Protein AF-A0A7W6L7Y4-F1 (afdb_monomer)

pLDDT: mean 80.49, std 16.91, range [39.72, 95.88]

Solvent-accessible surface area (backbone atoms only — not comparable to full-atom values): 6975 Å² total; per-residue (Å²): 139,82,92,82,88,84,83,82,82,84,69,80,82,70,73,82,77,49,74,67,56,54,52,53,54,50,48,66,69,71,49,64,58,72,61,53,41,62,69,44,52,75,63,50,64,70,77,72,64,65,81,90,62,80,83,75,78,57,66,62,33,54,52,41,47,51,49,51,24,67,75,69,74,41,52,50,64,56,44,30,54,45,44,72,75,32,67,66,54,23,49,72,32,70,41,64,90,48,95,67,77,68,45,42,78,67,74,51,133

Sequence (109 aa):
MAPWINSRWAWPHCPKKTRKEVFLEEMNQIVPWAALVALLAPFARGAHQALGGRPPFPIETMLRIHCLQLWWNLSDPAMEEELHERPLYRRFAGLDGAARIPDETTILP

Radius of gyration: 20.05 Å; Cα contacts (8 Å, |Δi|>4): 61; chains: 1; bounding box: 57×47×56 Å

Structure (mmCIF, N/CA/C/O backbone):
data_AF-A0A7W6L7Y4-F1
#
_entry.id   AF-A0A7W6L7Y4-F1
#
loop_
_atom_site.group_PDB
_atom_site.id
_atom_site.type_symbol
_atom_site.label_atom_id
_atom_site.label_alt_id
_atom_site.label_comp_id
_atom_site.label_asym_id
_atom_site.label_entity_id
_atom_site.label_seq_id
_atom_site.pdbx_PDB_ins_code
_atom_site.Cartn_x
_atom_site.Cartn_y
_atom_site.Cartn_z
_atom_site.occupancy
_atom_site.B_iso_or_equiv
_atom_site.auth_seq_id
_atom_site.auth_comp_id
_atom_site.auth_asym_id
_atom_site.auth_atom_id
_atom_site.pdbx_PDB_model_num
ATOM 1 N N . MET A 1 1 ? -35.064 -36.407 35.162 1.00 39.72 1 MET A N 1
ATOM 2 C CA . MET A 1 1 ? -33.746 -35.984 35.685 1.00 39.72 1 MET A CA 1
ATOM 3 C C . MET A 1 1 ? -32.829 -35.855 34.475 1.00 39.72 1 MET A C 1
ATOM 5 O O . MET A 1 1 ? -32.604 -36.853 33.810 1.00 39.72 1 MET A O 1
ATOM 9 N N . ALA A 1 2 ? -32.487 -34.633 34.063 1.00 47.62 2 ALA A N 1
ATOM 10 C CA . ALA A 1 2 ? -31.998 -34.342 32.712 1.00 47.62 2 ALA A CA 1
ATOM 11 C C . ALA A 1 2 ? -30.491 -33.998 32.719 1.00 47.62 2 ALA A C 1
ATOM 13 O O . ALA A 1 2 ? -30.128 -33.046 33.409 1.00 47.62 2 ALA A O 1
ATOM 14 N N . PRO A 1 3 ? -29.614 -34.702 31.974 1.00 50.75 3 PRO A N 1
ATOM 15 C CA . PRO A 1 3 ? -28.187 -34.395 31.933 1.00 50.75 3 PRO A CA 1
ATOM 16 C C . PRO A 1 3 ? -27.830 -33.638 30.642 1.00 50.75 3 PRO A C 1
ATOM 18 O O . PRO A 1 3 ? -27.217 -34.189 29.739 1.00 50.75 3 PRO A O 1
ATOM 21 N N . TRP A 1 4 ? -28.221 -32.363 30.541 1.00 50.31 4 TRP A N 1
ATOM 22 C CA . TRP A 1 4 ? -27.847 -31.473 29.420 1.00 50.31 4 TRP A CA 1
ATOM 23 C C . TRP A 1 4 ? -26.777 -30.440 29.819 1.00 50.31 4 TRP A C 1
ATOM 25 O O . TRP A 1 4 ? -26.700 -29.349 29.258 1.00 50.31 4 TRP A O 1
ATOM 35 N N . ILE A 1 5 ? -25.958 -30.743 30.827 1.00 53.88 5 ILE A N 1
ATOM 36 C CA . ILE A 1 5 ? -24.898 -29.848 31.298 1.00 53.88 5 ILE A CA 1
ATOM 37 C C . ILE A 1 5 ? -23.622 -30.170 30.516 1.00 53.88 5 ILE A C 1
ATOM 39 O O . ILE A 1 5 ? -22.948 -31.147 30.821 1.00 53.88 5 ILE A O 1
ATOM 43 N N . ASN A 1 6 ? -23.318 -29.365 29.492 1.00 49.34 6 ASN A N 1
ATOM 44 C CA . ASN A 1 6 ? -22.094 -28.546 29.402 1.00 49.34 6 ASN A CA 1
ATOM 45 C C . ASN A 1 6 ? -21.673 -28.264 27.942 1.00 49.34 6 ASN A C 1
ATOM 47 O O . ASN A 1 6 ? -20.724 -28.835 27.417 1.00 49.34 6 ASN A O 1
ATOM 51 N N . SER A 1 7 ? -22.368 -27.342 27.281 1.00 52.41 7 SER A N 1
ATOM 52 C CA . SER A 1 7 ? -21.888 -26.699 26.045 1.00 52.41 7 SER A CA 1
ATOM 53 C C . SER A 1 7 ? -22.354 -25.243 25.992 1.00 52.41 7 SER A C 1
ATOM 55 O O . SER A 1 7 ? -22.806 -24.719 24.977 1.00 52.41 7 SER A O 1
ATOM 57 N N . ARG A 1 8 ? -22.265 -24.573 27.145 1.00 50.94 8 ARG A N 1
ATOM 58 C CA . ARG A 1 8 ? -22.517 -23.143 27.278 1.00 50.94 8 ARG A CA 1
ATOM 59 C C . ARG A 1 8 ? -21.150 -22.454 27.295 1.00 50.94 8 ARG A C 1
ATOM 61 O O . ARG A 1 8 ? -20.363 -22.712 28.196 1.00 50.94 8 ARG A O 1
ATOM 68 N N . TRP A 1 9 ? -20.909 -21.599 26.297 1.00 53.06 9 TRP A N 1
ATOM 69 C CA . TRP A 1 9 ? -19.740 -20.715 26.135 1.00 53.06 9 TRP A CA 1
ATOM 70 C C . TRP A 1 9 ? -18.509 -21.278 25.401 1.00 53.06 9 TRP A C 1
ATOM 72 O O . TRP A 1 9 ? -17.393 -21.219 25.902 1.00 53.06 9 TRP A O 1
ATOM 82 N N . ALA A 1 10 ? -18.678 -21.689 24.144 1.00 53.19 10 ALA A N 1
ATOM 83 C CA . ALA A 1 10 ? -17.636 -21.448 23.144 1.00 53.19 10 ALA A CA 1
ATOM 84 C C . ALA A 1 10 ? -18.029 -20.189 22.362 1.00 53.19 10 ALA A C 1
ATOM 8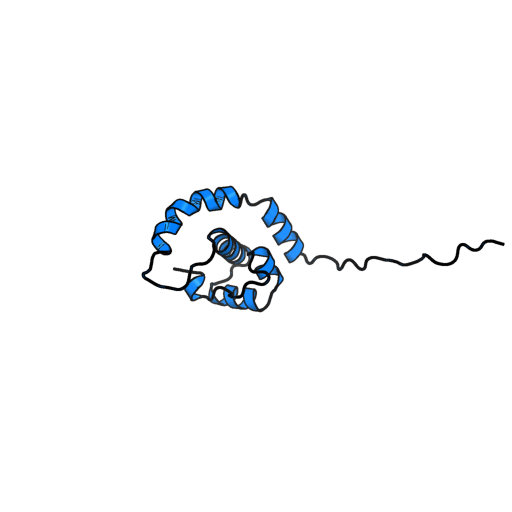6 O O . ALA A 1 10 ? -18.568 -20.270 21.263 1.00 53.19 10 ALA A O 1
ATOM 87 N N . TRP A 1 11 ? -17.845 -19.009 22.959 1.00 53.41 11 TRP A N 1
ATOM 88 C CA . TRP A 1 11 ? -17.835 -17.795 22.150 1.00 53.41 11 TRP A CA 1
ATOM 89 C C . TRP A 1 11 ? -16.533 -17.835 21.350 1.00 53.41 11 TRP A C 1
ATOM 91 O O . TRP A 1 11 ? -15.472 -17.806 21.978 1.00 53.41 11 TRP A O 1
ATOM 101 N N . PRO A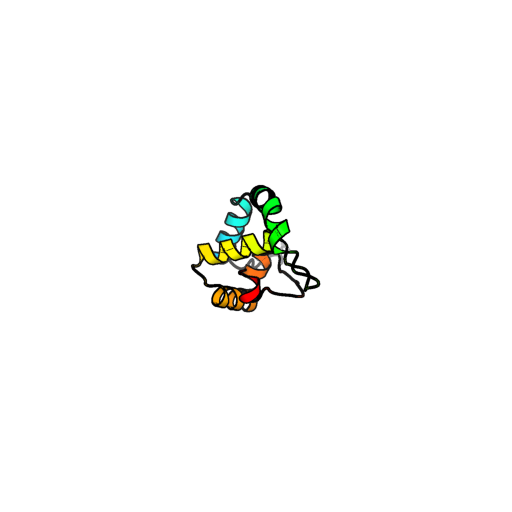 1 12 ? -16.539 -17.904 20.006 1.00 60.50 12 PRO A N 1
ATOM 102 C CA . PRO A 1 12 ? -15.356 -17.486 19.284 1.00 60.50 12 PRO A CA 1
ATOM 103 C C . PRO A 1 12 ? -15.152 -16.028 19.687 1.00 60.50 12 PRO A C 1
ATOM 105 O O . PRO A 1 12 ? -15.965 -15.160 19.363 1.00 60.50 12 PRO A O 1
ATOM 108 N N . HIS A 1 13 ? -14.118 -15.759 20.478 1.00 58.12 13 HIS A N 1
ATOM 109 C CA . HIS A 1 13 ? -13.652 -14.405 20.715 1.00 58.12 13 HIS A CA 1
ATOM 110 C C . HIS A 1 13 ? -13.068 -13.910 19.392 1.00 58.12 13 HIS A C 1
ATOM 112 O O . HIS A 1 13 ? -11.858 -13.851 19.232 1.00 58.12 13 HIS A O 1
ATOM 118 N N . CYS A 1 14 ? -13.928 -13.631 18.411 1.00 57.59 14 CYS A N 1
ATOM 119 C CA . CYS A 1 14 ? -13.545 -12.930 17.203 1.00 57.59 14 CYS A CA 1
ATOM 120 C C . CYS A 1 14 ? -13.286 -11.487 17.638 1.00 57.59 14 CYS A C 1
ATOM 122 O O . CYS A 1 14 ? -14.245 -10.785 17.986 1.00 57.59 14 CYS A O 1
ATOM 124 N N . PRO A 1 15 ? -12.018 -11.045 17.706 1.00 69.88 15 PRO A N 1
ATOM 125 C CA . PRO A 1 15 ? -11.724 -9.668 18.055 1.00 69.88 15 PRO A CA 1
ATOM 126 C C . PRO A 1 15 ? -12.438 -8.756 17.054 1.00 69.88 15 PRO A C 1
ATOM 128 O O . PRO A 1 15 ? -12.485 -9.038 15.855 1.00 69.88 15 PRO A O 1
ATOM 131 N N . LYS A 1 16 ? -13.053 -7.679 17.554 1.00 80.12 16 LYS A N 1
ATOM 132 C CA . LYS A 1 16 ? -13.700 -6.687 16.691 1.00 80.12 16 LYS A CA 1
ATOM 133 C C . LYS A 1 16 ? -12.642 -6.141 15.733 1.00 80.12 16 LYS A C 1
ATOM 135 O O . LYS A 1 16 ? -11.635 -5.613 16.202 1.00 80.12 16 LYS A O 1
ATOM 140 N N . LYS A 1 17 ? -12.871 -6.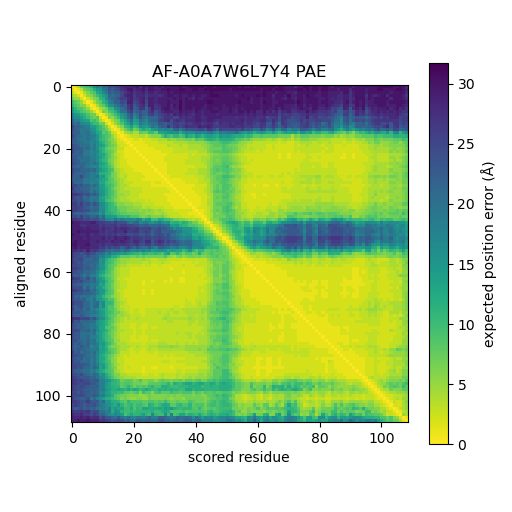265 14.421 1.00 84.44 17 LYS A N 1
ATOM 141 C CA . LYS A 1 17 ? -11.978 -5.678 13.416 1.00 84.44 17 LYS A CA 1
ATOM 142 C C . LYS A 1 17 ? -11.880 -4.175 13.641 1.00 84.44 17 LYS A C 1
ATOM 144 O O . LYS A 1 17 ? -12.879 -3.503 13.912 1.00 84.44 17 LYS A O 1
ATOM 149 N N . THR A 1 18 ? -10.671 -3.653 13.533 1.00 90.88 18 THR A N 1
ATOM 150 C CA . THR A 1 18 ? -10.431 -2.215 13.589 1.00 90.88 18 THR A CA 1
ATOM 151 C C . THR A 1 18 ? -11.035 -1.541 12.359 1.00 90.88 18 THR A C 1
ATOM 153 O O . THR A 1 18 ? -11.161 -2.135 11.289 1.00 90.88 18 THR A O 1
ATOM 156 N N . ARG A 1 19 ? -11.369 -0.252 12.473 1.00 90.88 19 ARG A N 1
ATOM 157 C CA . ARG A 1 19 ? -11.875 0.529 11.332 1.00 90.88 19 ARG A CA 1
ATOM 158 C C . ARG A 1 19 ? -10.896 0.539 10.148 1.00 90.88 19 ARG A C 1
ATOM 160 O O . ARG A 1 19 ? -11.335 0.554 9.005 1.00 90.88 19 ARG A O 1
ATOM 167 N N . LYS A 1 20 ? -9.584 0.513 10.421 1.00 91.88 20 LYS A N 1
ATOM 168 C CA . LYS A 1 20 ? -8.541 0.445 9.385 1.00 91.88 20 LYS A CA 1
ATOM 169 C C . LYS A 1 20 ? -8.540 -0.900 8.660 1.00 91.88 20 LYS A C 1
ATOM 171 O O . LYS A 1 20 ? -8.422 -0.912 7.443 1.00 91.88 20 LYS A O 1
ATOM 176 N N . GLU A 1 21 ? -8.698 -2.008 9.385 1.00 92.69 21 GLU A N 1
ATOM 177 C CA . GLU A 1 21 ? -8.815 -3.344 8.784 1.00 92.69 21 GLU A CA 1
ATOM 178 C C . GLU A 1 21 ? -10.012 -3.434 7.846 1.00 92.69 21 GLU A C 1
ATOM 180 O O . GLU A 1 21 ? -9.853 -3.857 6.706 1.00 92.69 21 GLU A O 1
ATOM 185 N N . VAL A 1 22 ? -11.182 -2.974 8.297 1.00 94.31 22 VAL A N 1
ATOM 186 C CA . VAL A 1 22 ? -12.398 -2.972 7.470 1.00 94.31 22 VAL A CA 1
ATOM 187 C C . VAL A 1 22 ? -12.192 -2.139 6.204 1.00 94.31 22 VAL A C 1
ATOM 189 O O . VAL A 1 22 ? -12.451 -2.627 5.110 1.00 94.31 22 VAL A O 1
ATOM 192 N N . PHE A 1 23 ? -11.643 -0.928 6.333 1.00 94.44 23 PHE A N 1
ATOM 193 C CA . PHE A 1 23 ? -11.373 -0.064 5.182 1.00 94.44 23 PHE A CA 1
ATOM 194 C C . PHE A 1 23 ? -10.419 -0.714 4.168 1.00 94.44 23 PHE A C 1
ATOM 196 O O . PHE A 1 23 ? -10.671 -0.681 2.968 1.00 94.44 23 PHE A O 1
ATOM 203 N N . LEU A 1 24 ? -9.329 -1.332 4.630 1.00 95.25 24 LEU A N 1
ATOM 204 C CA . LEU A 1 24 ? -8.371 -1.996 3.741 1.00 95.25 24 LEU A CA 1
ATOM 205 C C . LEU A 1 24 ? -8.968 -3.229 3.055 1.00 95.25 24 LEU A C 1
ATOM 207 O O . LEU A 1 24 ? -8.664 -3.478 1.891 1.00 95.25 24 LEU A O 1
ATOM 211 N N . GLU A 1 25 ? -9.825 -3.983 3.743 1.00 94.31 25 GLU A N 1
ATOM 212 C CA . GLU A 1 25 ? -10.559 -5.103 3.146 1.00 94.31 25 GLU A CA 1
ATOM 213 C C . GLU A 1 25 ? -11.523 -4.630 2.054 1.00 94.31 25 GLU A C 1
ATOM 215 O O . GLU A 1 25 ? -11.548 -5.215 0.971 1.00 94.31 25 GLU A O 1
ATOM 220 N N . GLU A 1 26 ? -12.260 -3.547 2.303 1.00 95.44 26 GLU A N 1
ATOM 221 C CA . GLU A 1 26 ? -13.146 -2.924 1.316 1.00 95.44 26 GLU A CA 1
ATOM 222 C C . GLU A 1 26 ? -12.355 -2.423 0.104 1.00 95.44 26 GLU A C 1
ATOM 224 O O . GLU A 1 26 ? -12.694 -2.744 -1.035 1.00 95.44 26 GLU A O 1
ATOM 229 N N . MET A 1 27 ? -11.254 -1.699 0.323 1.00 95.50 27 MET A N 1
ATOM 230 C CA . MET A 1 27 ? -10.406 -1.217 -0.771 1.00 95.50 27 MET A CA 1
ATOM 231 C C . MET A 1 27 ? -9.782 -2.364 -1.564 1.00 95.50 27 MET A C 1
ATOM 233 O O . MET A 1 27 ? -9.643 -2.263 -2.781 1.00 95.50 27 MET A O 1
ATOM 237 N N . ASN A 1 28 ? -9.457 -3.483 -0.914 1.00 93.75 28 ASN A N 1
ATOM 238 C CA . ASN A 1 28 ? -8.949 -4.656 -1.613 1.00 93.75 28 ASN A CA 1
ATOM 239 C C . ASN A 1 28 ? -9.978 -5.242 -2.602 1.00 93.75 28 ASN A C 1
ATOM 241 O O . ASN A 1 28 ? -9.577 -5.830 -3.601 1.00 93.75 28 ASN A O 1
ATOM 245 N N . GLN A 1 29 ? -11.278 -5.069 -2.338 1.00 94.56 29 GLN A N 1
ATOM 246 C CA . GLN A 1 29 ? -12.369 -5.534 -3.202 1.00 94.56 29 GLN A CA 1
ATOM 247 C C . GLN A 1 29 ? -12.789 -4.497 -4.249 1.00 94.56 29 GLN A C 1
ATOM 249 O O . GLN A 1 29 ? -13.124 -4.861 -5.373 1.00 94.56 29 GLN A O 1
ATOM 254 N N . ILE A 1 30 ? -12.800 -3.215 -3.878 1.00 95.88 30 ILE A N 1
ATOM 255 C CA . ILE A 1 30 ? -13.316 -2.129 -4.721 1.00 95.88 30 ILE A CA 1
ATOM 256 C C . ILE A 1 30 ? -12.291 -1.704 -5.776 1.00 95.88 30 ILE A C 1
ATOM 258 O O . ILE A 1 30 ? -12.663 -1.369 -6.901 1.00 95.88 30 ILE A O 1
ATOM 262 N N . VAL A 1 31 ? -11.001 -1.700 -5.433 1.00 93.62 31 VAL A N 1
ATOM 263 C CA . VAL A 1 31 ? -9.949 -1.271 -6.357 1.00 93.62 31 VAL A CA 1
ATOM 264 C C . VAL A 1 31 ? -9.661 -2.391 -7.368 1.00 93.62 31 VAL A C 1
ATOM 266 O O . VAL A 1 31 ? -9.339 -3.512 -6.970 1.00 93.62 31 VAL A O 1
ATOM 269 N N . PRO A 1 32 ? -9.714 -2.121 -8.687 1.00 95.62 32 PRO A N 1
ATOM 270 C CA . PRO A 1 32 ? -9.458 -3.128 -9.712 1.00 95.62 32 PRO A CA 1
ATOM 271 C C . PRO A 1 32 ? -7.947 -3.351 -9.910 1.00 95.62 32 PRO A C 1
ATOM 273 O O . PRO A 1 32 ? -7.380 -2.980 -10.940 1.00 95.62 32 PRO A O 1
ATOM 276 N N . TRP A 1 33 ? -7.281 -3.966 -8.925 1.00 94.69 33 TRP A N 1
ATOM 277 C CA . TRP A 1 33 ? -5.818 -4.130 -8.882 1.00 94.69 33 TRP A CA 1
ATOM 278 C C . TRP A 1 33 ? -5.236 -4.730 -10.158 1.00 94.69 33 TRP A C 1
ATOM 280 O O . TRP A 1 33 ? -4.316 -4.159 -10.733 1.00 94.69 33 TRP A O 1
ATOM 290 N N . ALA A 1 34 ? -5.806 -5.832 -10.650 1.00 93.31 34 ALA A N 1
ATOM 291 C CA . ALA A 1 34 ? -5.311 -6.505 -11.849 1.00 93.31 34 ALA A CA 1
ATOM 292 C C . ALA A 1 34 ? -5.339 -5.596 -13.091 1.00 93.31 34 ALA A C 1
ATOM 294 O O . AL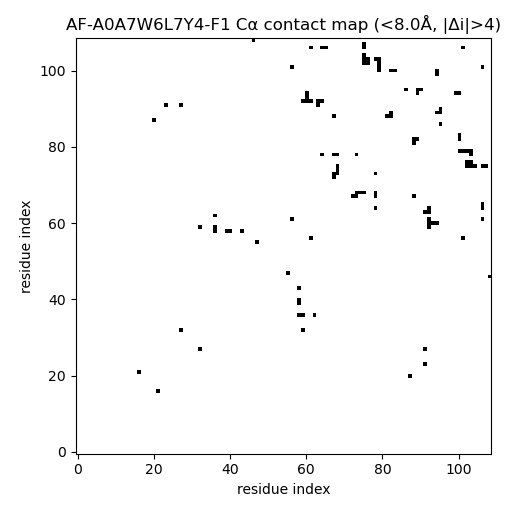A A 1 34 ? -4.396 -5.599 -13.881 1.00 93.31 34 ALA A O 1
ATOM 295 N N . ALA A 1 35 ? -6.389 -4.783 -13.244 1.00 94.12 35 ALA A N 1
ATOM 296 C CA . ALA A 1 35 ? -6.499 -3.842 -14.355 1.00 94.12 35 ALA A CA 1
ATOM 297 C C . ALA A 1 35 ? -5.476 -2.705 -14.226 1.00 94.12 35 ALA A C 1
ATOM 299 O O . ALA A 1 35 ? -4.813 -2.363 -15.202 1.00 94.12 35 ALA A O 1
ATOM 300 N N . LEU A 1 36 ? -5.293 -2.159 -13.019 1.00 92.69 36 LEU A N 1
ATOM 301 C CA . LEU A 1 36 ? -4.293 -1.119 -12.761 1.00 92.69 36 LEU A CA 1
ATOM 302 C C . LEU A 1 36 ? -2.868 -1.631 -12.992 1.00 92.69 36 LEU A C 1
ATOM 304 O O . LEU A 1 36 ? -2.072 -0.968 -13.651 1.00 92.69 36 LEU A O 1
ATOM 308 N N . VAL A 1 37 ? -2.556 -2.838 -12.519 1.00 91.44 37 VAL A N 1
ATOM 309 C CA . VAL A 1 37 ? -1.258 -3.482 -12.752 1.00 91.44 37 VAL A CA 1
ATOM 310 C C . VAL A 1 37 ? -1.028 -3.700 -14.246 1.00 91.44 37 VAL A C 1
ATOM 312 O O . VAL A 1 37 ? 0.059 -3.401 -14.733 1.00 91.44 37 VAL A O 1
ATOM 315 N N . ALA A 1 38 ? -2.037 -4.152 -14.997 1.00 91.81 38 ALA A N 1
ATOM 316 C CA . ALA A 1 38 ? -1.927 -4.321 -16.446 1.00 91.81 38 ALA A CA 1
ATOM 317 C C . ALA A 1 38 ? -1.661 -2.993 -17.178 1.00 91.81 38 ALA A C 1
ATOM 319 O O . ALA A 1 38 ? -0.883 -2.970 -18.131 1.00 91.81 38 ALA A O 1
ATOM 320 N N . LEU A 1 39 ? -2.253 -1.888 -16.714 1.00 91.38 39 LEU A N 1
ATOM 321 C CA . LEU A 1 39 ? -2.002 -0.546 -17.251 1.00 91.38 39 LEU A CA 1
ATOM 322 C C . LEU A 1 39 ? -0.594 -0.030 -16.924 1.00 91.38 39 LEU A C 1
ATOM 324 O O . LEU A 1 39 ? 0.003 0.667 -17.742 1.00 91.38 39 LEU A O 1
ATOM 328 N N . LEU A 1 40 ? -0.052 -0.378 -15.754 1.00 86.19 40 LEU A N 1
ATOM 329 C CA . LEU A 1 40 ? 1.271 0.063 -15.297 1.00 86.19 40 LEU A CA 1
ATOM 330 C C . LEU A 1 40 ? 2.421 -0.829 -15.790 1.00 86.19 40 LEU A C 1
ATOM 332 O O . LEU A 1 40 ? 3.554 -0.361 -15.926 1.00 86.19 40 LEU A O 1
ATOM 336 N N . ALA A 1 41 ? 2.149 -2.098 -16.104 1.00 85.12 41 ALA A N 1
ATOM 337 C CA . ALA A 1 41 ? 3.142 -3.072 -16.560 1.00 85.12 41 ALA A CA 1
ATOM 338 C C . ALA A 1 41 ? 4.027 -2.595 -17.733 1.00 85.12 41 ALA A C 1
ATOM 340 O O . ALA A 1 41 ? 5.236 -2.846 -17.693 1.00 85.12 41 ALA A O 1
ATOM 341 N N . PRO A 1 42 ? 3.510 -1.880 -18.756 1.00 83.75 42 PRO A N 1
ATOM 342 C CA . PRO A 1 42 ? 4.337 -1.359 -19.842 1.00 83.75 42 PRO A CA 1
ATOM 343 C C . PRO A 1 42 ? 5.383 -0.340 -19.376 1.00 83.75 42 PRO A C 1
ATOM 345 O O . PRO A 1 42 ? 6.499 -0.358 -19.894 1.00 83.75 42 PRO A O 1
ATOM 348 N N . PHE A 1 43 ? 5.043 0.503 -18.395 1.00 78.69 43 PHE A N 1
ATOM 349 C CA . PHE A 1 43 ? 5.899 1.578 -17.878 1.00 78.69 43 PHE A CA 1
ATOM 350 C C . PHE A 1 43 ? 6.943 1.068 -16.884 1.00 78.69 43 PHE A C 1
ATOM 352 O O . PHE A 1 43 ? 8.065 1.570 -16.835 1.00 78.69 43 PHE A O 1
ATOM 359 N N . ALA A 1 44 ? 6.621 0.004 -16.150 1.00 67.62 44 ALA A N 1
ATOM 360 C CA . ALA A 1 44 ? 7.540 -0.606 -15.199 1.00 67.62 44 ALA A CA 1
ATOM 361 C C . ALA A 1 44 ? 8.814 -1.163 -15.863 1.00 67.62 44 ALA A C 1
ATOM 363 O O . ALA A 1 44 ? 9.856 -1.241 -15.220 1.00 67.62 44 ALA A O 1
ATOM 364 N N . ARG A 1 45 ? 8.790 -1.527 -17.150 1.00 57.06 45 ARG A N 1
ATOM 365 C CA . ARG A 1 45 ? 9.963 -2.122 -17.819 1.00 57.06 45 ARG A CA 1
ATOM 366 C C . ARG A 1 45 ? 11.178 -1.185 -17.919 1.00 57.06 45 ARG A C 1
ATOM 368 O O . ARG A 1 45 ? 12.286 -1.694 -18.034 1.00 57.06 45 ARG A O 1
ATOM 375 N N . GLY A 1 46 ? 10.988 0.137 -17.838 1.00 53.81 46 GLY A N 1
ATOM 376 C CA . GLY A 1 46 ? 12.075 1.125 -17.915 1.00 53.81 46 GLY A CA 1
ATOM 377 C C . GLY A 1 46 ? 12.755 1.451 -16.578 1.00 53.81 46 GLY A C 1
ATOM 378 O O . GLY A 1 46 ? 13.963 1.651 -16.550 1.00 53.81 46 GLY A O 1
ATOM 379 N N . ALA A 1 47 ? 12.013 1.451 -15.465 1.00 51.16 47 ALA A N 1
ATOM 380 C CA . ALA A 1 47 ? 12.542 1.811 -14.139 1.00 51.16 47 ALA A CA 1
ATOM 381 C C . ALA A 1 47 ? 13.327 0.669 -13.458 1.00 51.16 47 ALA A C 1
ATOM 383 O O . ALA A 1 47 ? 14.164 0.894 -12.592 1.00 51.16 47 ALA A O 1
ATOM 384 N N . HIS A 1 48 ? 13.075 -0.574 -13.874 1.00 49.69 48 HIS A N 1
ATOM 385 C CA . HIS A 1 48 ? 13.563 -1.792 -13.221 1.00 49.69 48 HIS A CA 1
ATOM 386 C C . HIS A 1 48 ? 14.829 -2.401 -13.852 1.00 49.69 48 HIS A C 1
ATOM 388 O O . HIS A 1 48 ? 15.276 -3.468 -13.434 1.00 49.69 48 HIS A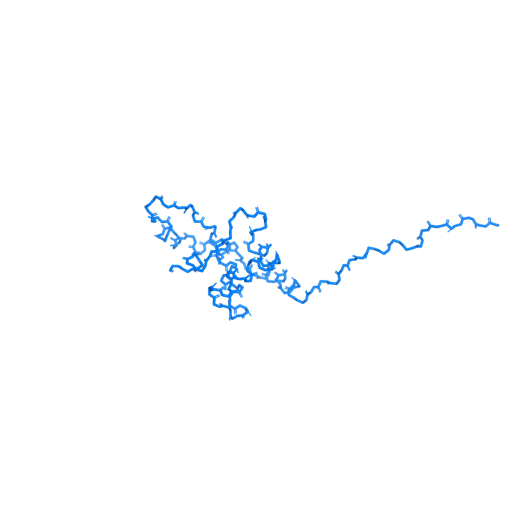 O 1
ATOM 394 N N . GLN A 1 49 ? 15.404 -1.746 -14.865 1.00 49.41 49 GLN A N 1
ATOM 395 C CA . GLN A 1 49 ? 16.587 -2.209 -15.606 1.00 49.41 49 GLN A CA 1
ATOM 396 C C . GLN A 1 49 ? 17.851 -1.401 -15.279 1.00 49.41 49 GLN A C 1
ATOM 398 O O . GLN A 1 49 ? 18.741 -1.254 -16.115 1.00 49.41 49 GLN A O 1
ATOM 403 N N . ALA A 1 50 ? 17.978 -0.904 -14.047 1.00 48.16 50 ALA A N 1
ATOM 404 C CA . ALA A 1 50 ? 19.264 -0.437 -13.547 1.00 48.16 50 ALA A CA 1
ATOM 405 C C . ALA A 1 50 ? 20.182 -1.651 -13.283 1.00 48.16 50 ALA A C 1
ATOM 407 O O . ALA A 1 50 ? 20.156 -2.269 -12.222 1.00 48.16 50 ALA A O 1
ATOM 408 N N . LEU A 1 51 ? 20.929 -2.036 -14.322 1.00 50.25 51 LEU A N 1
ATOM 409 C CA . LEU A 1 51 ? 22.291 -2.587 -14.283 1.00 50.25 51 LEU A CA 1
ATOM 410 C C . LEU A 1 51 ? 22.679 -3.308 -12.969 1.00 50.25 51 LEU A C 1
ATOM 412 O O . LEU A 1 51 ? 23.333 -2.737 -12.104 1.00 50.25 51 LEU A O 1
ATOM 416 N N . GLY A 1 52 ? 22.317 -4.588 -12.835 1.00 51.81 52 GLY A N 1
ATOM 417 C CA . GLY A 1 52 ? 22.936 -5.501 -11.857 1.00 51.81 52 GLY A CA 1
ATOM 418 C C . GLY A 1 52 ? 22.511 -5.359 -10.388 1.00 51.81 52 GLY A C 1
ATOM 419 O O . GLY A 1 52 ? 23.173 -5.927 -9.520 1.00 51.81 52 GLY A O 1
ATOM 420 N N . GLY A 1 53 ? 21.430 -4.628 -10.098 1.00 62.75 53 GLY A N 1
ATOM 421 C CA . GLY A 1 53 ? 20.929 -4.404 -8.737 1.00 62.75 53 GLY A CA 1
ATOM 422 C C . GLY A 1 53 ? 20.003 -5.487 -8.159 1.00 62.75 53 GLY A C 1
ATOM 423 O O . GLY A 1 53 ? 19.648 -6.480 -8.797 1.00 62.75 53 GLY A O 1
ATOM 424 N N . ARG A 1 54 ? 19.591 -5.261 -6.902 1.00 61.88 54 ARG A N 1
ATOM 425 C CA . ARG A 1 54 ? 18.615 -6.069 -6.150 1.00 61.88 54 ARG A CA 1
ATOM 426 C C . ARG A 1 54 ? 17.309 -6.201 -6.955 1.00 61.88 54 ARG A C 1
ATOM 428 O O . ARG A 1 54 ? 16.840 -5.188 -7.468 1.00 61.88 54 ARG A O 1
ATOM 435 N N . PRO A 1 55 ? 16.675 -7.391 -7.035 1.00 68.12 55 PRO A N 1
ATOM 436 C CA . PRO A 1 55 ? 15.441 -7.537 -7.796 1.00 68.12 55 PRO A CA 1
ATOM 437 C C . PRO A 1 55 ? 14.369 -6.605 -7.221 1.00 68.12 55 PRO A C 1
ATOM 439 O O . PRO A 1 55 ? 14.201 -6.566 -5.990 1.00 68.12 55 PRO A O 1
ATOM 442 N N . PRO A 1 56 ? 13.664 -5.854 -8.073 1.00 78.12 56 PRO A N 1
ATOM 443 C CA . PRO A 1 56 ? 12.682 -4.884 -7.627 1.00 78.12 56 PRO A CA 1
ATOM 444 C C . PRO A 1 56 ? 11.438 -5.547 -7.046 1.00 78.12 56 PRO A C 1
ATOM 446 O O . PRO A 1 56 ? 11.211 -6.746 -7.213 1.00 78.12 56 PRO A O 1
ATOM 449 N N . PHE A 1 57 ? 10.647 -4.766 -6.316 1.00 84.25 57 PHE A N 1
ATOM 450 C CA . PHE A 1 57 ? 9.379 -5.247 -5.780 1.00 84.25 57 PHE A CA 1
ATOM 451 C C . PHE A 1 57 ? 8.334 -5.435 -6.890 1.00 84.25 57 PHE A C 1
ATOM 453 O O . PHE A 1 57 ? 8.401 -4.764 -7.922 1.00 84.25 57 PHE A O 1
ATOM 460 N N . PRO A 1 58 ? 7.350 -6.332 -6.696 1.00 87.56 58 PRO A N 1
ATOM 461 C CA . PRO A 1 58 ? 6.231 -6.459 -7.620 1.00 87.56 58 PRO A CA 1
ATOM 462 C C . PRO A 1 58 ? 5.497 -5.125 -7.800 1.00 87.56 58 PRO A C 1
ATOM 464 O O . PRO A 1 58 ? 5.273 -4.397 -6.834 1.00 87.56 58 PRO A O 1
ATOM 467 N N . ILE A 1 59 ? 5.054 -4.841 -9.027 1.00 88.31 59 ILE A N 1
ATOM 468 C CA . ILE A 1 59 ? 4.321 -3.606 -9.365 1.00 88.31 59 ILE A CA 1
ATOM 469 C C . ILE A 1 59 ? 3.085 -3.446 -8.477 1.00 88.31 59 ILE A C 1
ATOM 471 O O . ILE A 1 59 ? 2.805 -2.355 -7.994 1.00 88.31 59 ILE A O 1
ATOM 475 N N . GLU A 1 60 ? 2.360 -4.539 -8.231 1.00 91.50 60 GLU A N 1
ATOM 476 C CA . GLU A 1 60 ? 1.171 -4.513 -7.381 1.00 91.50 60 GLU A CA 1
ATOM 477 C C . GLU A 1 60 ? 1.498 -4.117 -5.934 1.00 91.50 60 GLU A C 1
ATOM 479 O O . GLU A 1 60 ? 0.760 -3.342 -5.332 1.00 91.50 60 GLU A O 1
ATOM 484 N N . THR A 1 61 ? 2.619 -4.598 -5.390 1.00 91.94 61 THR A N 1
ATOM 485 C CA . THR A 1 61 ? 3.083 -4.229 -4.046 1.00 91.94 61 THR A CA 1
ATOM 486 C C . THR A 1 61 ? 3.352 -2.733 -3.961 1.00 91.94 61 THR A C 1
ATOM 488 O O . THR A 1 61 ? 2.844 -2.079 -3.053 1.00 91.94 61 THR A O 1
ATOM 491 N N . MET A 1 62 ? 4.083 -2.176 -4.930 1.00 90.88 62 MET A N 1
ATOM 492 C CA . MET A 1 62 ? 4.383 -0.740 -4.961 1.00 90.88 62 MET A CA 1
ATOM 493 C C . MET A 1 62 ? 3.114 0.095 -5.131 1.00 90.88 62 MET A C 1
ATOM 495 O O . MET A 1 62 ? 2.898 1.054 -4.397 1.00 90.88 62 MET A O 1
ATOM 499 N N . LEU A 1 63 ? 2.211 -0.323 -6.022 1.00 92.38 63 LEU A N 1
ATOM 500 C CA . LEU A 1 63 ? 0.919 0.333 -6.213 1.00 92.38 63 LEU A CA 1
ATOM 501 C C . LEU A 1 63 ? 0.100 0.366 -4.914 1.00 92.38 63 LEU A C 1
ATOM 503 O O . LEU A 1 63 ? -0.450 1.406 -4.558 1.00 92.38 63 LEU A O 1
ATOM 507 N N . ARG A 1 64 ? 0.037 -0.753 -4.185 1.00 95.00 64 ARG A N 1
ATOM 508 C CA . ARG A 1 64 ? -0.668 -0.833 -2.898 1.00 95.00 64 ARG A CA 1
ATOM 509 C C . ARG A 1 64 ? -0.043 0.098 -1.862 1.00 95.00 64 ARG A C 1
ATOM 511 O O . ARG A 1 64 ? -0.787 0.769 -1.154 1.00 95.00 64 ARG A O 1
ATOM 518 N N . ILE A 1 65 ? 1.286 0.180 -1.797 1.00 93.50 65 ILE A N 1
ATOM 519 C CA . ILE A 1 65 ? 2.002 1.105 -0.903 1.00 93.50 65 ILE A CA 1
ATOM 520 C C . ILE A 1 65 ? 1.663 2.560 -1.242 1.00 93.50 65 ILE A C 1
ATOM 522 O O . ILE A 1 65 ? 1.293 3.312 -0.345 1.00 93.50 65 ILE A O 1
ATOM 526 N N . HIS A 1 66 ? 1.663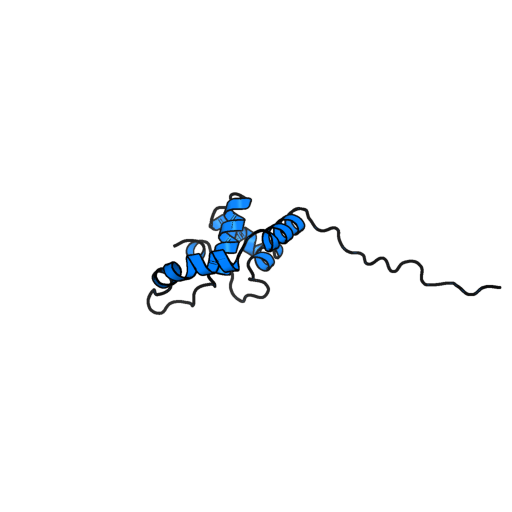 2.938 -2.520 1.00 92.50 66 HIS A N 1
ATOM 527 C CA . HIS A 1 66 ? 1.255 4.282 -2.931 1.00 92.50 66 HIS A CA 1
ATOM 528 C C . HIS A 1 66 ? -0.206 4.590 -2.589 1.00 92.50 66 HIS A C 1
ATOM 530 O O . HIS A 1 66 ? -0.524 5.698 -2.162 1.00 92.50 66 HIS A O 1
ATOM 536 N N . CYS A 1 67 ? -1.114 3.619 -2.707 1.00 94.81 67 CYS A N 1
ATOM 537 C CA . CYS A 1 67 ? -2.487 3.803 -2.237 1.00 94.81 67 CYS A CA 1
ATOM 538 C C . CYS A 1 67 ? -2.544 4.066 -0.724 1.00 94.81 67 CYS A C 1
ATOM 540 O O . CYS A 1 67 ? -3.272 4.962 -0.302 1.00 94.81 67 CYS A O 1
ATOM 542 N N . LEU A 1 68 ? -1.758 3.347 0.090 1.00 95.31 68 LEU A N 1
ATOM 543 C CA . LEU A 1 68 ? -1.655 3.613 1.532 1.00 95.31 68 LEU A CA 1
ATOM 544 C C . LEU A 1 68 ? -1.146 5.041 1.797 1.00 95.31 68 LEU A C 1
ATOM 546 O O . LEU A 1 68 ? -1.722 5.749 2.625 1.00 95.31 68 LEU A O 1
ATOM 550 N N . GLN A 1 69 ? -0.126 5.488 1.060 1.00 94.94 69 GLN A N 1
ATOM 551 C CA . GLN A 1 69 ? 0.379 6.859 1.151 1.00 94.94 69 GLN A CA 1
ATOM 552 C C . GLN A 1 69 ? -0.703 7.889 0.835 1.00 94.94 69 GLN A C 1
ATOM 554 O O . GLN A 1 69 ? -0.893 8.826 1.607 1.00 94.94 69 GLN A O 1
ATOM 559 N N . LEU A 1 70 ? -1.468 7.692 -0.242 1.00 94.94 70 LEU A N 1
ATOM 560 C CA . LEU A 1 70 ? -2.543 8.603 -0.642 1.00 94.94 70 LEU A CA 1
ATOM 561 C C . LEU A 1 70 ? -3.707 8.623 0.357 1.00 94.94 70 LEU A C 1
ATOM 563 O O . LEU A 1 70 ? -4.253 9.687 0.641 1.00 94.94 70 LEU A O 1
ATOM 567 N N . TRP A 1 71 ? -4.099 7.473 0.909 1.00 95.31 71 TRP A N 1
ATOM 568 C CA . TRP A 1 71 ? -5.234 7.392 1.836 1.00 95.31 71 TRP A CA 1
ATOM 569 C C . TRP A 1 71 ? -4.934 7.965 3.220 1.00 95.31 71 TRP A C 1
ATOM 571 O O . TRP A 1 71 ? -5.839 8.496 3.864 1.00 95.31 71 TRP A O 1
ATOM 581 N N . TRP A 1 72 ? -3.686 7.866 3.681 1.00 94.31 72 TRP A N 1
ATOM 582 C CA . TRP A 1 72 ? -3.264 8.381 4.989 1.00 94.31 72 TRP A CA 1
ATOM 583 C C . TRP A 1 72 ? -2.380 9.627 4.918 1.00 94.31 72 TRP A C 1
ATOM 585 O O . TRP A 1 72 ? -1.959 10.114 5.965 1.00 94.31 72 TRP A O 1
ATOM 595 N N . ASN A 1 73 ? -2.153 10.171 3.719 1.00 94.75 73 ASN A N 1
ATOM 596 C CA . ASN A 1 73 ? -1.281 11.318 3.467 1.00 94.75 73 ASN A CA 1
ATOM 597 C C . ASN A 1 73 ? 0.130 11.122 4.062 1.00 94.75 73 ASN A C 1
ATOM 599 O O . ASN A 1 73 ? 0.646 11.988 4.770 1.00 94.75 73 ASN A O 1
ATOM 603 N N . LEU A 1 74 ? 0.715 9.946 3.817 1.00 93.81 74 LEU A N 1
AT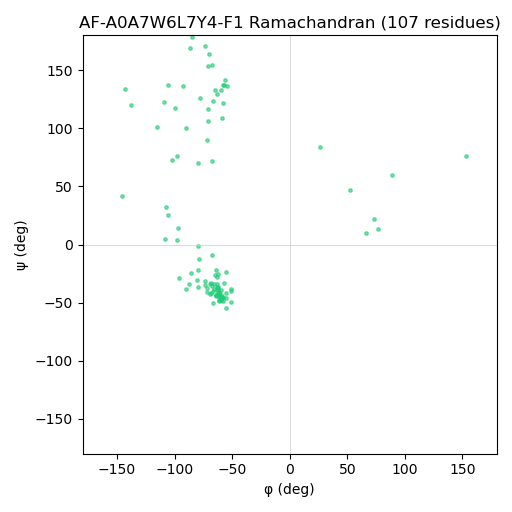OM 604 C CA . LEU A 1 74 ? 2.043 9.566 4.306 1.00 93.81 74 LEU A CA 1
ATOM 605 C C . LEU A 1 74 ? 3.108 9.908 3.262 1.00 93.81 74 LEU A C 1
ATOM 607 O O . LEU A 1 74 ? 2.935 9.619 2.080 1.00 93.81 74 LEU A O 1
ATOM 611 N N . SER A 1 75 ? 4.223 10.478 3.714 1.00 92.62 75 SER A N 1
ATOM 612 C CA . SER A 1 75 ? 5.456 10.579 2.926 1.00 92.62 75 SER A CA 1
ATOM 613 C C . SER A 1 75 ? 6.153 9.214 2.815 1.00 92.62 75 SER A C 1
ATOM 615 O O . SER A 1 75 ? 5.762 8.268 3.500 1.00 92.62 75 SER A O 1
ATOM 617 N N . ASP A 1 76 ? 7.190 9.087 1.983 1.00 90.44 76 ASP A N 1
ATOM 618 C CA . ASP A 1 76 ? 7.970 7.837 1.887 1.00 90.44 76 ASP A CA 1
ATOM 619 C C . ASP A 1 76 ? 8.615 7.423 3.219 1.00 90.44 76 ASP A C 1
ATOM 621 O O . ASP A 1 76 ? 8.405 6.273 3.612 1.00 90.44 76 ASP A O 1
ATOM 625 N N . PRO A 1 77 ? 9.269 8.327 3.986 1.00 92.25 77 PRO A N 1
ATOM 626 C CA . PRO A 1 77 ? 9.828 7.964 5.290 1.00 92.25 77 PRO A CA 1
ATOM 627 C C . PRO A 1 77 ? 8.747 7.508 6.280 1.00 92.25 77 PRO A C 1
ATOM 629 O O . PRO A 1 77 ? 8.911 6.524 6.998 1.00 92.25 77 PRO A O 1
ATOM 632 N N . ALA A 1 78 ? 7.593 8.188 6.289 1.00 92.69 78 ALA A N 1
ATOM 633 C CA . ALA A 1 78 ? 6.479 7.823 7.162 1.00 92.69 78 ALA A CA 1
ATOM 634 C C . ALA A 1 78 ? 5.847 6.482 6.754 1.00 92.69 78 ALA A C 1
ATOM 636 O O . ALA A 1 78 ? 5.368 5.729 7.599 1.00 92.69 78 ALA A O 1
ATOM 637 N N . MET A 1 79 ? 5.832 6.172 5.457 1.00 94.81 79 MET A N 1
ATOM 638 C CA . MET A 1 79 ? 5.320 4.906 4.945 1.00 94.81 79 MET A CA 1
ATOM 639 C C . MET A 1 79 ? 6.253 3.742 5.282 1.00 94.81 79 MET A C 1
ATOM 641 O O . MET A 1 79 ? 5.762 2.679 5.660 1.00 94.81 79 MET A O 1
ATOM 645 N N . GLU A 1 80 ? 7.571 3.933 5.185 1.00 92.94 80 GLU A N 1
ATOM 646 C CA . GLU A 1 80 ? 8.560 2.958 5.655 1.00 92.94 80 GLU A CA 1
ATOM 647 C C . GLU A 1 80 ? 8.323 2.625 7.135 1.00 92.94 80 GLU A C 1
ATOM 649 O O . GLU A 1 80 ? 8.103 1.458 7.477 1.00 92.94 80 GLU A O 1
ATOM 654 N N . GLU A 1 81 ? 8.275 3.642 8.001 1.00 92.94 81 GLU A N 1
ATOM 655 C CA . GLU A 1 81 ? 8.032 3.473 9.440 1.00 92.94 81 GLU A CA 1
ATOM 656 C C . GLU A 1 81 ? 6.726 2.703 9.700 1.00 92.94 81 GLU A C 1
ATOM 658 O O . GLU A 1 81 ? 6.697 1.705 10.424 1.00 92.94 81 GLU A O 1
ATOM 663 N N . GLU A 1 82 ? 5.649 3.076 9.013 1.00 93.81 82 GLU A N 1
ATOM 664 C CA . GLU A 1 82 ? 4.345 2.428 9.133 1.00 93.81 82 GLU A CA 1
ATOM 665 C C . GLU A 1 82 ? 4.341 0.968 8.630 1.00 93.81 82 GLU A C 1
ATOM 667 O O . GLU A 1 82 ? 3.656 0.116 9.210 1.00 93.81 82 GLU A O 1
ATOM 672 N N . LEU A 1 83 ? 5.119 0.626 7.595 1.00 93.25 83 LEU A N 1
ATOM 673 C CA . LEU A 1 83 ? 5.310 -0.767 7.170 1.00 93.25 83 LEU A CA 1
ATOM 674 C C . LEU A 1 83 ? 6.052 -1.579 8.236 1.00 93.25 83 LEU A C 1
ATOM 676 O O . LEU A 1 83 ? 5.698 -2.741 8.469 1.00 93.25 83 LEU A O 1
ATOM 680 N N . HIS A 1 84 ? 7.037 -0.993 8.913 1.00 90.00 84 HIS A N 1
ATOM 681 C CA . HIS A 1 84 ? 7.738 -1.648 10.014 1.0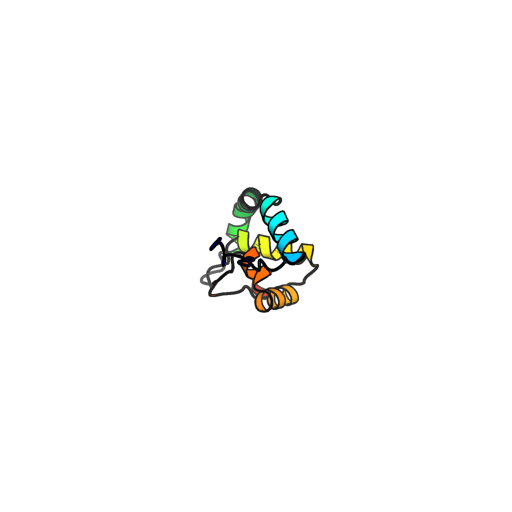0 90.00 84 HIS A CA 1
ATOM 682 C C . HIS A 1 84 ? 6.812 -1.875 11.216 1.00 90.00 84 HIS A C 1
ATOM 684 O O . HIS A 1 84 ? 6.679 -3.011 11.692 1.00 90.00 84 HIS A O 1
ATOM 690 N N . GLU A 1 85 ? 6.103 -0.840 11.655 1.00 91.62 85 GLU A N 1
ATOM 691 C CA . GLU A 1 85 ? 5.283 -0.876 12.866 1.00 91.62 85 GLU A CA 1
ATOM 692 C C . GLU A 1 85 ? 3.987 -1.675 12.717 1.00 91.62 85 GLU A C 1
ATOM 694 O O . GLU A 1 85 ? 3.544 -2.321 13.671 1.00 91.62 85 GLU A O 1
ATOM 699 N N . ARG A 1 86 ? 3.349 -1.652 11.538 1.00 92.00 86 ARG A N 1
ATOM 700 C CA . ARG A 1 86 ? 1.985 -2.174 11.364 1.00 92.00 86 ARG A CA 1
ATOM 701 C C . ARG A 1 86 ? 1.939 -3.387 10.438 1.00 92.00 86 ARG A C 1
ATOM 703 O O . ARG A 1 86 ? 1.845 -3.242 9.217 1.00 92.00 86 ARG A O 1
ATOM 710 N N . PRO A 1 87 ? 1.844 -4.615 10.992 1.00 91.75 87 PRO A N 1
ATOM 711 C CA . PRO A 1 87 ? 1.649 -5.834 10.203 1.00 91.75 87 PRO A CA 1
ATOM 712 C C . PRO A 1 87 ? 0.417 -5.795 9.290 1.00 91.75 87 PRO A C 1
ATOM 714 O O . PRO A 1 87 ? 0.338 -6.530 8.311 1.00 91.75 87 PRO A O 1
ATOM 717 N N . LEU A 1 88 ? -0.575 -4.962 9.614 1.00 92.62 88 LEU A N 1
ATOM 718 C CA . LEU A 1 88 ? -1.754 -4.757 8.780 1.00 92.62 88 LEU A CA 1
ATOM 719 C C . LEU A 1 88 ? -1.397 -4.213 7.388 1.00 92.62 88 LEU A C 1
ATOM 721 O O . LEU A 1 88 ? -1.900 -4.718 6.388 1.00 92.62 88 LEU A O 1
ATOM 725 N N . TYR A 1 89 ? -0.520 -3.213 7.316 1.00 94.31 89 TYR A N 1
ATOM 726 C CA . TYR A 1 89 ? -0.138 -2.584 6.052 1.00 94.31 89 TYR A CA 1
ATOM 727 C C . TYR A 1 89 ? 0.747 -3.507 5.220 1.00 94.31 89 TYR A C 1
ATOM 729 O O . TYR A 1 89 ? 0.546 -3.625 4.013 1.00 94.31 89 TYR A O 1
ATOM 737 N N . ARG A 1 90 ? 1.638 -4.262 5.876 1.00 93.88 90 ARG A N 1
ATOM 738 C CA . ARG A 1 90 ? 2.410 -5.332 5.227 1.00 93.88 90 ARG A CA 1
ATOM 739 C C . ARG A 1 90 ? 1.505 -6.379 4.591 1.00 93.88 90 ARG A C 1
ATOM 741 O O . ARG A 1 90 ? 1.675 -6.695 3.418 1.00 93.88 90 ARG A O 1
ATOM 748 N N . ARG A 1 91 ? 0.505 -6.864 5.332 1.00 93.88 91 ARG A N 1
ATOM 749 C CA . ARG A 1 91 ? -0.491 -7.813 4.813 1.00 93.88 91 ARG A CA 1
ATOM 750 C C . ARG A 1 91 ? -1.249 -7.246 3.621 1.00 93.88 91 ARG A C 1
ATOM 752 O O . ARG A 1 91 ? -1.371 -7.922 2.606 1.00 93.88 91 ARG A O 1
ATOM 759 N N . PHE A 1 92 ? -1.689 -5.993 3.709 1.00 94.12 92 PHE A N 1
ATOM 760 C CA . PHE A 1 92 ? -2.385 -5.332 2.609 1.00 94.12 92 PHE A CA 1
ATOM 761 C C . PHE A 1 92 ? -1.518 -5.177 1.351 1.00 94.12 92 PHE A C 1
ATOM 763 O O . PHE A 1 92 ? -2.024 -5.372 0.249 1.00 94.12 92 PHE A O 1
ATOM 770 N N . ALA A 1 93 ? -0.227 -4.867 1.502 1.00 93.56 93 ALA A N 1
ATOM 771 C CA . ALA A 1 93 ? 0.726 -4.709 0.401 1.00 93.56 93 ALA A CA 1
ATOM 772 C C . ALA A 1 93 ? 1.268 -6.041 -0.165 1.00 93.56 93 ALA A C 1
ATOM 774 O O . ALA A 1 93 ? 2.071 -6.032 -1.101 1.00 93.56 93 ALA A O 1
ATOM 775 N N . GLY A 1 94 ? 0.858 -7.189 0.388 1.00 91.50 94 GLY A N 1
ATOM 776 C CA . GLY A 1 94 ? 1.386 -8.502 -0.002 1.00 91.50 94 GLY A CA 1
ATOM 777 C C . GLY A 1 94 ? 2.815 -8.764 0.491 1.00 91.50 94 GLY A C 1
ATOM 778 O O . GLY A 1 94 ? 3.518 -9.597 -0.069 1.00 91.50 94 GLY A O 1
ATOM 779 N N . LEU A 1 95 ? 3.249 -8.052 1.533 1.00 90.56 95 LEU A N 1
ATOM 780 C CA . LEU A 1 95 ? 4.558 -8.188 2.180 1.00 90.56 95 LEU A CA 1
ATOM 781 C C . LEU A 1 95 ? 4.510 -9.083 3.431 1.00 90.56 95 LEU A C 1
ATOM 783 O O . LEU A 1 95 ? 5.431 -9.059 4.250 1.00 90.56 95 LEU A O 1
ATOM 787 N N . ASP A 1 96 ? 3.436 -9.850 3.625 1.00 85.31 96 ASP A N 1
ATOM 788 C CA . ASP A 1 96 ? 3.340 -10.751 4.773 1.00 85.31 96 ASP A CA 1
ATOM 789 C C . ASP A 1 96 ? 4.377 -11.874 4.654 1.00 85.31 96 ASP A C 1
ATOM 791 O O . ASP A 1 96 ? 4.452 -12.563 3.638 1.00 85.31 96 ASP A O 1
ATOM 795 N N . GLY A 1 97 ? 5.236 -12.011 5.664 1.00 78.50 97 GLY A N 1
ATOM 796 C CA . GLY A 1 97 ? 6.377 -12.932 5.613 1.00 78.50 97 GLY A CA 1
ATOM 797 C C . GLY A 1 97 ? 7.462 -12.570 4.587 1.00 78.50 97 GLY A C 1
ATOM 798 O O . GLY A 1 97 ? 8.363 -13.377 4.355 1.00 78.50 97 GLY A O 1
ATOM 799 N N . ALA A 1 98 ? 7.418 -11.380 3.975 1.00 80.38 98 ALA A N 1
ATOM 800 C CA . ALA A 1 98 ? 8.467 -10.948 3.061 1.00 80.38 98 ALA A CA 1
ATOM 801 C C . ALA A 1 98 ? 9.796 -10.779 3.810 1.00 80.38 98 ALA A C 1
ATOM 803 O O . ALA A 1 98 ? 9.874 -10.113 4.841 1.00 80.38 98 ALA A O 1
ATOM 804 N N . ALA A 1 99 ? 10.874 -11.324 3.241 1.00 76.25 99 ALA A N 1
ATOM 805 C CA . ALA A 1 99 ? 12.228 -11.162 3.776 1.00 76.25 99 ALA A CA 1
ATOM 806 C C . ALA A 1 99 ? 12.752 -9.715 3.670 1.00 76.25 99 ALA A C 1
ATOM 808 O O . ALA A 1 99 ? 13.821 -9.397 4.187 1.00 76.25 99 ALA A O 1
ATOM 809 N N . ARG A 1 100 ? 12.030 -8.845 2.954 1.00 83.56 100 ARG A N 1
ATOM 810 C CA . ARG A 1 100 ? 12.419 -7.467 2.670 1.00 83.56 100 ARG A CA 1
ATOM 811 C C . ARG A 1 100 ? 11.205 -6.547 2.689 1.00 83.56 100 ARG A C 1
ATOM 813 O O . ARG A 1 100 ? 10.209 -6.841 2.033 1.00 83.56 100 ARG A O 1
ATOM 820 N N . ILE A 1 101 ? 11.348 -5.415 3.369 1.00 86.38 101 ILE A N 1
ATOM 821 C CA . ILE A 1 101 ? 10.406 -4.293 3.358 1.00 86.38 101 ILE A CA 1
ATOM 822 C C . ILE A 1 101 ? 11.035 -3.172 2.509 1.00 86.38 101 ILE A C 1
ATOM 824 O O . ILE A 1 101 ? 12.257 -3.013 2.577 1.00 86.38 101 ILE A O 1
ATOM 828 N N . PRO A 1 102 ? 10.271 -2.487 1.640 1.00 84.56 102 PRO A N 1
ATOM 829 C CA . PRO A 1 102 ? 10.756 -1.310 0.924 1.00 84.56 102 PRO A CA 1
ATOM 830 C C . PRO A 1 102 ? 11.104 -0.182 1.898 1.00 84.56 102 PRO A C 1
ATOM 832 O O . PRO A 1 102 ? 10.285 0.154 2.748 1.00 84.56 102 PRO A O 1
ATOM 835 N N . ASP A 1 103 ? 12.296 0.380 1.746 1.00 82.56 103 ASP A N 1
ATOM 836 C CA . ASP A 1 103 ? 12.730 1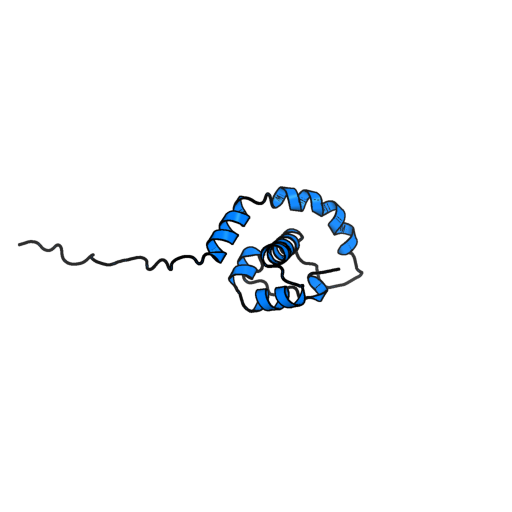.616 2.399 1.00 82.56 103 ASP A CA 1
ATOM 837 C C . ASP A 1 103 ? 12.319 2.853 1.580 1.00 82.56 103 ASP A C 1
ATOM 839 O O . ASP A 1 103 ? 11.921 2.721 0.417 1.00 82.56 103 ASP A O 1
ATOM 843 N N . GLU A 1 104 ? 12.442 4.049 2.155 1.00 76.50 104 GLU A N 1
ATOM 844 C CA . GLU A 1 104 ? 12.056 5.329 1.548 1.00 76.50 104 GLU A CA 1
ATOM 845 C C . GLU A 1 104 ? 12.633 5.521 0.136 1.00 76.50 104 GLU A C 1
ATOM 847 O O . GLU A 1 104 ? 11.926 5.974 -0.763 1.00 76.50 104 GLU A O 1
ATOM 852 N N . THR A 1 105 ? 13.878 5.085 -0.099 1.00 71.44 105 THR A N 1
ATOM 853 C CA . THR A 1 105 ? 14.560 5.230 -1.398 1.00 71.44 105 THR A CA 1
ATOM 854 C C . THR A 1 105 ? 14.108 4.200 -2.431 1.00 71.44 105 THR A C 1
ATOM 856 O O . THR A 1 105 ? 14.390 4.333 -3.620 1.00 71.44 105 THR A O 1
ATOM 859 N N . THR A 1 106 ? 13.387 3.168 -1.985 1.00 72.38 106 THR A N 1
ATOM 860 C CA . THR A 1 106 ? 12.759 2.162 -2.844 1.00 72.38 106 THR A CA 1
ATOM 861 C C . THR A 1 106 ? 11.288 2.481 -3.122 1.00 72.38 106 THR A C 1
ATOM 863 O O . THR A 1 106 ? 10.776 2.082 -4.170 1.00 72.38 106 THR A O 1
ATOM 866 N N . ILE A 1 107 ? 10.599 3.172 -2.203 1.00 69.38 107 ILE A N 1
ATOM 867 C CA . ILE A 1 107 ? 9.198 3.595 -2.367 1.00 69.38 107 ILE A CA 1
ATOM 868 C C . ILE A 1 107 ? 9.064 4.612 -3.510 1.00 69.38 107 ILE A C 1
ATOM 870 O O . ILE A 1 107 ? 8.036 4.612 -4.182 1.00 69.38 107 ILE A O 1
ATOM 874 N N . LEU A 1 108 ? 10.121 5.368 -3.823 1.00 60.81 108 LEU A N 1
ATOM 875 C CA . LEU A 1 108 ? 10.127 6.361 -4.896 1.00 60.81 108 LEU A CA 1
ATOM 876 C C . LEU A 1 108 ? 11.436 6.318 -5.713 1.00 60.81 108 LEU A C 1
ATOM 878 O O . LEU A 1 108 ? 12.510 6.545 -5.159 1.00 60.81 108 LEU A O 1
ATOM 882 N N . PRO A 1 109 ? 11.361 6.055 -7.029 1.00 46.88 109 PRO A N 1
ATOM 883 C CA . PRO A 1 109 ? 12.272 6.633 -8.017 1.00 46.88 109 PRO A CA 1
ATOM 884 C C . PRO A 1 109 ? 11.598 7.709 -8.882 1.00 46.88 109 PRO A C 1
ATOM 886 O O . PRO A 1 109 ? 10.403 7.551 -9.229 1.00 46.88 109 PRO A O 1
#

Mean predicted aligned error: 9.91 Å

Secondary structure (DSSP, 8-state):
--------------PPPPHHHHHHHHHHHHS-HHHHHHHHHHHHHHHT--TT-PPPPPHHHHHHHHHHHHHHT--HHHHHHHHHH-HHHHHHTT-TT-S----HHHH--

Foldseek 3Di:
DDPPDDDPDPDPPPDDDDPVLVVLVVCVVPPPLVVVLVVCVVVVVVVQPPDPDDHADRPSLLVLLVVVCVVVVDAQQRSQVCVVPDVSSCVSSVNNVPPDDDHSVRSDD